Protein AF-A0A9P3JM92-F1 (afdb_monomer_lite)

Secondary structure (DSSP, 8-state):
-PPPGGGGTTS-EEEEEE-SSSEEEEEEPPEEETTEEEEEEEEEEEEEETTEEEEEEEEEEEEESHHHHHHTTT----EEEEEEEEE-TT-TT-EEE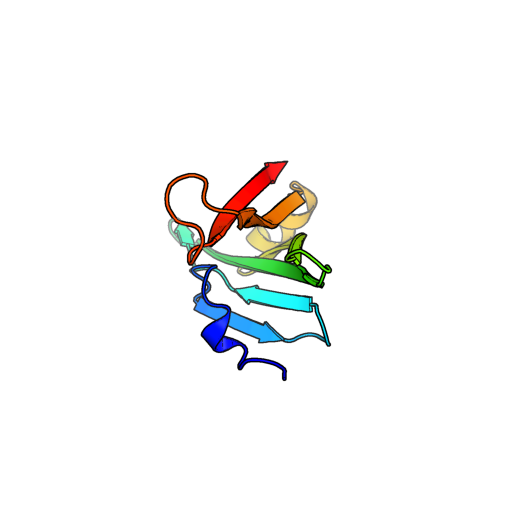EEEEEE-

Structure (mmCIF, N/CA/C/O backbone):
data_AF-A0A9P3JM92-F1
#
_entry.id   AF-A0A9P3JM92-F1
#
loop_
_atom_site.group_PDB
_atom_site.id
_atom_site.type_symbol
_atom_site.label_atom_id
_atom_site.label_alt_id
_atom_site.label_comp_id
_atom_site.label_asym_id
_atom_site.label_entity_id
_atom_site.label_seq_id
_atom_site.pdbx_PDB_ins_code
_atom_site.Cartn_x
_atom_site.Cartn_y
_atom_site.Cartn_z
_atom_site.occupancy
_atom_site.B_iso_or_equiv
_atom_site.auth_seq_id
_atom_site.auth_comp_id
_atom_site.auth_asym_id
_atom_site.auth_atom_id
_atom_site.pdbx_PDB_model_num
ATOM 1 N N . MET A 1 1 ? 8.482 -15.016 -11.278 1.00 37.34 1 MET A N 1
ATOM 2 C CA . MET A 1 1 ? 9.077 -15.396 -9.978 1.00 37.34 1 MET A CA 1
ATOM 3 C C . MET A 1 1 ? 8.581 -14.391 -8.955 1.00 37.34 1 MET A C 1
ATOM 5 O O . MET A 1 1 ? 8.803 -13.209 -9.161 1.00 37.34 1 MET A O 1
ATOM 9 N N . THR A 1 2 ? 7.838 -14.821 -7.936 1.00 45.59 2 THR A N 1
ATOM 10 C CA . THR A 1 2 ? 7.323 -13.919 -6.894 1.00 45.59 2 THR A CA 1
ATOM 11 C C . THR A 1 2 ? 8.407 -13.739 -5.840 1.00 45.59 2 THR A C 1
ATOM 13 O O . THR A 1 2 ? 8.886 -14.734 -5.296 1.00 45.59 2 THR A O 1
ATOM 16 N N . LEU A 1 3 ? 8.832 -12.504 -5.587 1.00 48.66 3 LEU A N 1
ATOM 17 C CA . LEU A 1 3 ? 9.832 -12.237 -4.557 1.00 48.66 3 LEU A CA 1
ATOM 18 C C . LEU A 1 3 ? 9.225 -12.499 -3.162 1.00 48.66 3 LEU A C 1
ATOM 20 O O . LEU A 1 3 ? 8.003 -12.428 -2.994 1.00 48.66 3 LEU A O 1
ATOM 24 N N . PRO A 1 4 ? 10.040 -12.832 -2.148 1.00 52.78 4 PRO A N 1
ATOM 25 C CA . PRO A 1 4 ? 9.568 -12.941 -0.773 1.00 52.78 4 PRO A CA 1
ATOM 26 C C . PRO A 1 4 ? 8.957 -11.611 -0.317 1.00 52.78 4 PRO A C 1
ATOM 28 O O . PRO A 1 4 ? 9.509 -10.551 -0.603 1.00 52.78 4 PRO A O 1
ATOM 31 N N . ALA A 1 5 ? 7.848 -11.654 0.429 1.00 54.31 5 ALA A N 1
ATOM 32 C CA . ALA A 1 5 ? 7.136 -10.457 0.900 1.00 54.31 5 ALA A CA 1
ATOM 33 C C . ALA A 1 5 ? 8.051 -9.443 1.627 1.00 54.31 5 ALA A C 1
ATOM 35 O O . ALA A 1 5 ? 7.836 -8.238 1.532 1.00 54.31 5 ALA A O 1
ATOM 36 N N . SER A 1 6 ? 9.107 -9.926 2.291 1.00 48.81 6 SER A N 1
ATOM 37 C CA . SER A 1 6 ? 10.113 -9.116 2.989 1.00 48.81 6 SER A CA 1
ATOM 38 C C . SER A 1 6 ? 11.027 -8.295 2.071 1.00 48.81 6 SER A C 1
ATOM 40 O O . SER A 1 6 ? 11.642 -7.343 2.535 1.00 48.81 6 SER A O 1
ATOM 42 N N . GLN A 1 7 ? 11.125 -8.624 0.780 1.00 50.94 7 GLN A N 1
ATOM 43 C CA . GLN A 1 7 ? 11.932 -7.875 -0.192 1.00 50.94 7 GLN A CA 1
ATOM 44 C C . GLN A 1 7 ? 11.147 -6.759 -0.901 1.00 50.94 7 GLN A C 1
ATOM 46 O O . GLN A 1 7 ? 11.736 -5.980 -1.642 1.00 50.94 7 GLN A O 1
ATOM 51 N N . TYR A 1 8 ? 9.847 -6.616 -0.621 1.00 52.16 8 TYR A N 1
ATOM 52 C CA . TYR A 1 8 ? 9.039 -5.460 -1.037 1.00 52.16 8 TYR A CA 1
ATOM 53 C C . TYR A 1 8 ? 9.063 -4.320 0.001 1.00 52.16 8 TYR A C 1
ATOM 55 O O . TYR A 1 8 ? 8.195 -3.448 -0.016 1.00 52.16 8 TYR A O 1
ATOM 63 N N . SER A 1 9 ? 10.037 -4.334 0.921 1.00 49.38 9 SER A N 1
ATOM 64 C CA . SER A 1 9 ? 10.168 -3.424 2.068 1.00 49.38 9 SER A CA 1
ATOM 65 C C . SER A 1 9 ? 10.600 -2.008 1.658 1.00 49.38 9 SER A C 1
ATOM 67 O O . SER A 1 9 ? 11.666 -1.530 2.026 1.00 49.38 9 SER A O 1
ATOM 69 N N . VAL A 1 10 ? 9.770 -1.345 0.852 1.00 48.91 10 VAL A N 1
ATOM 70 C CA . VAL A 1 10 ? 9.846 0.093 0.530 1.00 48.91 10 VAL A CA 1
ATOM 71 C C . VAL A 1 10 ? 8.857 0.892 1.396 1.00 48.91 10 VAL A C 1
ATOM 73 O O . VAL A 1 10 ? 8.936 2.111 1.494 1.00 48.91 10 VAL A O 1
ATOM 76 N N . LEU A 1 11 ? 7.930 0.202 2.062 1.00 51.19 11 LEU A N 1
ATOM 77 C CA . LEU A 1 11 ? 7.077 0.755 3.107 1.00 51.19 11 LEU A CA 1
ATOM 78 C C . LEU A 1 11 ? 7.734 0.402 4.448 1.00 51.19 11 LEU A C 1
ATOM 80 O O . LEU A 1 11 ? 7.994 -0.781 4.663 1.00 51.19 11 LEU A O 1
ATOM 84 N N . ASP A 1 12 ? 7.983 1.377 5.332 1.00 62.78 12 ASP A N 1
ATOM 85 C CA . ASP A 1 12 ? 8.414 1.178 6.736 1.00 62.78 12 ASP A CA 1
ATOM 86 C C . ASP A 1 12 ? 7.304 0.477 7.554 1.00 62.78 12 ASP A C 1
ATOM 88 O O . ASP A 1 12 ? 6.717 1.013 8.497 1.00 62.78 12 ASP A O 1
ATOM 92 N N . ALA A 1 13 ? 6.930 -0.725 7.125 1.00 69.75 13 ALA A N 1
ATOM 93 C CA . ALA A 1 13 ? 5.917 -1.555 7.734 1.00 69.75 13 ALA A CA 1
ATOM 94 C C . ALA A 1 13 ? 6.592 -2.519 8.711 1.00 69.75 13 ALA A C 1
ATOM 96 O O . ALA A 1 13 ? 7.485 -3.278 8.345 1.00 69.75 13 ALA A O 1
ATOM 97 N N . GLU A 1 14 ? 6.116 -2.521 9.952 1.00 81.25 14 GLU A N 1
ATOM 98 C CA . GLU A 1 14 ? 6.547 -3.437 11.008 1.00 81.25 14 GLU A CA 1
ATOM 99 C C . GLU A 1 14 ? 6.235 -4.896 10.643 1.00 81.25 14 GLU A C 1
ATOM 101 O O . GLU A 1 14 ? 6.974 -5.816 10.990 1.00 81.25 14 GLU A O 1
ATOM 106 N N . ARG A 1 15 ? 5.140 -5.116 9.905 1.00 85.88 15 ARG A N 1
ATOM 107 C CA . ARG A 1 15 ? 4.756 -6.435 9.401 1.00 85.88 15 ARG A CA 1
ATOM 108 C C . ARG A 1 15 ? 4.032 -6.326 8.067 1.00 85.88 15 ARG A C 1
ATOM 110 O O . ARG A 1 15 ? 3.170 -5.468 7.892 1.00 85.88 15 ARG A O 1
ATOM 117 N N . ILE A 1 16 ? 4.323 -7.246 7.153 1.00 88.81 16 ILE A N 1
ATOM 118 C CA . ILE A 1 16 ? 3.640 -7.361 5.861 1.00 88.81 16 ILE A CA 1
ATOM 119 C C . ILE A 1 16 ? 3.059 -8.767 5.734 1.00 88.81 16 ILE A C 1
ATOM 121 O O . ILE A 1 16 ? 3.770 -9.760 5.871 1.00 88.81 16 ILE A O 1
ATOM 125 N N . GLU A 1 17 ? 1.766 -8.846 5.447 1.00 91.19 17 GLU A N 1
ATOM 126 C CA . GLU A 1 17 ? 1.044 -10.083 5.167 1.00 91.19 17 GLU A CA 1
ATOM 127 C C . GLU A 1 17 ? 0.542 -10.052 3.725 1.00 91.19 17 GLU A C 1
ATOM 129 O O . GLU A 1 17 ? -0.123 -9.105 3.303 1.00 91.19 17 GLU A O 1
ATOM 134 N N . ARG A 1 18 ? 0.836 -11.093 2.947 1.00 91.38 18 ARG A N 1
ATOM 135 C CA . ARG A 1 18 ? 0.276 -11.231 1.601 1.00 91.38 18 ARG A CA 1
ATOM 136 C C . ARG A 1 18 ? -1.143 -11.784 1.711 1.00 91.38 18 ARG A C 1
ATOM 138 O O . ARG A 1 18 ? -1.327 -12.885 2.219 1.00 91.38 18 ARG A O 1
ATOM 145 N N . VAL A 1 19 ? -2.126 -11.015 1.249 1.00 93.06 19 VAL A N 1
ATOM 146 C CA . VAL A 1 19 ? -3.543 -11.412 1.268 1.00 93.06 19 VAL A CA 1
ATOM 147 C C . VAL A 1 19 ? -3.862 -12.271 0.048 1.00 93.06 19 VAL A C 1
ATOM 149 O O . VAL A 1 19 ? -4.539 -13.287 0.173 1.00 93.06 19 VAL A O 1
ATOM 152 N N . ASP A 1 20 ? -3.344 -11.884 -1.119 1.00 92.38 20 ASP A N 1
ATOM 153 C CA . ASP A 1 20 ? -3.518 -12.613 -2.374 1.00 92.38 20 ASP A CA 1
ATOM 154 C C . ASP A 1 20 ? -2.345 -12.369 -3.349 1.00 92.38 20 ASP A C 1
ATOM 156 O O . ASP A 1 20 ? -1.270 -11.903 -2.966 1.00 92.38 20 ASP A O 1
ATOM 160 N N . GLY A 1 21 ? -2.534 -12.718 -4.626 1.00 88.69 21 GLY A N 1
ATOM 161 C CA . GLY A 1 21 ? -1.539 -12.583 -5.688 1.00 88.69 21 GLY A CA 1
ATOM 162 C C . GLY A 1 21 ? -0.892 -11.197 -5.800 1.00 88.69 21 GLY A C 1
ATOM 163 O O . GLY A 1 21 ? 0.307 -11.121 -6.069 1.00 88.69 21 GLY A O 1
ATOM 164 N N . SER A 1 22 ? -1.634 -10.124 -5.551 1.00 91.50 22 SER A N 1
ATOM 165 C CA . SER A 1 22 ? -1.167 -8.748 -5.754 1.00 91.50 22 SER A CA 1
ATOM 166 C C . SER A 1 22 ? -1.521 -7.803 -4.610 1.00 91.50 22 SER A C 1
ATOM 168 O O . SER A 1 22 ? -1.127 -6.637 -4.633 1.00 91.50 22 SER A O 1
ATOM 170 N N . THR A 1 23 ? -2.249 -8.270 -3.599 1.00 94.31 23 THR A N 1
ATOM 171 C CA . THR A 1 23 ? -2.679 -7.469 -2.457 1.00 94.31 23 THR A CA 1
ATOM 172 C C . THR A 1 23 ? -1.939 -7.853 -1.181 1.00 94.31 23 THR A C 1
ATOM 174 O O . THR A 1 23 ? -1.796 -9.023 -0.815 1.00 94.31 23 THR A O 1
ATOM 177 N N . PHE A 1 24 ? -1.491 -6.822 -0.473 1.00 93.19 24 PHE A N 1
ATOM 178 C CA . PHE A 1 24 ? -0.690 -6.906 0.734 1.00 93.19 24 PHE A CA 1
ATOM 179 C C . PHE A 1 24 ? -1.346 -6.087 1.836 1.00 93.19 24 PHE A C 1
ATOM 181 O O . PHE A 1 24 ? -1.860 -4.991 1.609 1.00 93.19 24 PHE A O 1
ATOM 188 N N . ARG A 1 25 ? -1.313 -6.624 3.047 1.00 93.94 25 ARG A N 1
ATOM 189 C CA . ARG A 1 25 ? -1.688 -5.930 4.267 1.00 93.94 25 ARG A CA 1
ATOM 190 C C . ARG A 1 25 ? -0.414 -5.537 5.000 1.00 93.94 25 ARG A C 1
ATOM 192 O O . ARG A 1 25 ? 0.352 -6.395 5.429 1.00 93.94 25 ARG A O 1
ATOM 199 N N . CYS A 1 26 ? -0.201 -4.242 5.143 1.00 91.75 26 CYS A N 1
ATOM 200 C CA . CYS A 1 26 ? 0.958 -3.658 5.793 1.00 91.75 26 CYS A CA 1
ATOM 201 C C . CYS A 1 26 ? 0.534 -3.087 7.146 1.00 91.75 26 CYS A C 1
ATOM 203 O O . CYS A 1 26 ? -0.338 -2.224 7.220 1.00 91.75 26 CYS A O 1
ATOM 205 N N . TYR A 1 27 ? 1.158 -3.564 8.211 1.00 91.12 27 TYR A N 1
ATOM 206 C CA . TYR A 1 27 ? 1.045 -3.009 9.550 1.00 91.12 27 TYR A CA 1
ATOM 207 C C . TYR A 1 27 ? 2.167 -1.989 9.699 1.00 91.12 27 TYR A C 1
ATOM 209 O O . TYR A 1 27 ? 3.338 -2.361 9.741 1.00 91.12 27 TYR A O 1
ATOM 217 N N . ALA A 1 28 ? 1.817 -0.708 9.702 1.00 87.12 28 ALA A N 1
ATOM 218 C CA . ALA A 1 28 ? 2.770 0.361 9.956 1.00 87.12 28 ALA A CA 1
ATOM 219 C C . ALA A 1 28 ? 3.179 0.373 11.436 1.00 87.12 28 ALA A C 1
ATOM 221 O O . ALA A 1 28 ? 2.558 -0.287 12.275 1.00 87.12 28 ALA A O 1
ATOM 222 N N . HIS A 1 29 ? 4.209 1.156 11.748 1.00 83.38 29 HIS A N 1
ATOM 223 C CA . HIS A 1 29 ? 4.685 1.301 13.116 1.00 83.38 29 HIS A CA 1
ATOM 224 C C . HIS A 1 29 ? 3.569 1.746 14.068 1.00 83.38 29 HIS A C 1
ATOM 226 O O . HIS A 1 29 ? 2.776 2.644 13.759 1.00 83.38 29 HIS A O 1
ATOM 232 N N . ARG A 1 30 ? 3.521 1.121 15.245 1.00 85.00 30 ARG A N 1
ATOM 233 C CA . ARG A 1 30 ? 2.570 1.503 16.287 1.00 85.00 30 ARG A CA 1
ATOM 234 C C . ARG A 1 30 ? 2.904 2.879 16.843 1.00 85.00 30 ARG A C 1
ATOM 236 O O . ARG A 1 30 ? 4.016 3.137 17.289 1.00 85.00 30 ARG A O 1
ATOM 243 N N . VAL A 1 31 ? 1.909 3.752 16.876 1.00 83.38 31 VAL A N 1
ATOM 244 C CA . VAL A 1 31 ? 2.025 5.098 17.424 1.00 83.38 31 VAL A CA 1
ATOM 245 C C . VAL A 1 31 ? 1.298 5.154 18.760 1.00 83.38 31 VAL A C 1
ATOM 247 O O . VAL A 1 31 ? 0.104 4.861 18.850 1.00 83.38 31 VAL A O 1
ATOM 250 N N . LYS A 1 32 ? 2.021 5.533 19.815 1.00 80.62 32 LYS A N 1
ATOM 251 C CA . LYS A 1 32 ? 1.472 5.688 21.163 1.00 80.62 32 LYS A CA 1
ATOM 252 C C . LYS A 1 32 ? 1.232 7.165 21.464 1.00 80.62 32 LYS A C 1
ATOM 254 O O . LYS A 1 32 ? 2.178 7.943 21.539 1.00 80.62 32 LYS A O 1
ATOM 259 N N . PHE A 1 33 ? -0.026 7.535 21.685 1.00 75.12 33 PHE A N 1
ATOM 260 C CA . PHE A 1 33 ? -0.436 8.863 22.138 1.00 75.12 33 PHE A CA 1
ATOM 261 C C . PHE A 1 33 ? -1.063 8.749 23.529 1.00 75.12 33 PHE A C 1
ATOM 263 O O . PHE A 1 33 ? -2.183 8.263 23.689 1.00 75.12 33 PHE A O 1
ATOM 270 N N . PHE A 1 34 ? -0.330 9.200 24.550 1.00 79.62 34 PHE A N 1
ATOM 271 C CA . PHE A 1 34 ? -0.697 9.043 25.962 1.00 79.62 34 PHE A CA 1
ATOM 272 C C . PHE A 1 34 ? -0.951 7.568 26.340 1.00 79.62 34 PHE A C 1
ATOM 274 O O . PHE A 1 34 ? -0.036 6.743 26.293 1.00 79.62 34 PHE A O 1
ATOM 281 N N . THR A 1 35 ? -2.183 7.233 26.733 1.00 78.56 35 THR A N 1
ATOM 282 C CA . THR A 1 35 ? -2.626 5.878 27.098 1.00 78.56 35 THR A CA 1
ATOM 283 C C . THR A 1 35 ? -3.198 5.096 25.915 1.00 78.56 35 THR A C 1
ATOM 285 O O . THR A 1 35 ? -3.573 3.937 26.081 1.00 78.56 35 THR A O 1
ATOM 288 N N . VAL A 1 36 ? -3.271 5.702 24.727 1.00 77.69 36 VAL A N 1
ATOM 289 C CA . VAL A 1 36 ? -3.844 5.089 23.528 1.00 77.69 36 VAL A CA 1
ATOM 290 C C . VAL A 1 36 ? -2.724 4.648 22.591 1.00 77.69 36 VAL A C 1
ATOM 292 O O . VAL A 1 36 ? -1.875 5.441 22.192 1.00 77.69 36 VAL A O 1
ATOM 295 N N . GLU A 1 37 ? -2.736 3.370 22.230 1.00 86.94 37 GLU A N 1
ATOM 296 C CA . GLU A 1 37 ? -1.852 2.783 21.224 1.00 86.94 37 GLU A CA 1
ATOM 297 C C . GLU A 1 37 ? -2.639 2.558 19.929 1.00 86.94 37 GLU A C 1
ATOM 299 O O . GLU A 1 37 ? -3.764 2.045 19.953 1.00 86.94 37 GLU A O 1
ATOM 304 N N . VAL A 1 38 ? -2.058 2.984 18.809 1.00 89.12 38 VAL A N 1
ATOM 305 C CA . VAL A 1 38 ? -2.667 2.949 17.479 1.00 89.12 38 VAL A CA 1
ATOM 306 C C . VAL A 1 38 ? -1.725 2.239 16.518 1.00 89.12 38 VAL A C 1
ATOM 308 O O . VAL A 1 38 ? -0.566 2.616 16.403 1.00 89.12 38 VAL A O 1
ATOM 311 N N . CYS A 1 39 ? -2.218 1.251 15.780 1.00 90.44 39 CYS A N 1
ATOM 312 C CA . CYS A 1 39 ? -1.481 0.600 14.701 1.00 90.44 39 CYS A CA 1
ATOM 313 C C . CYS A 1 39 ? -2.178 0.893 13.365 1.00 90.44 39 CYS A C 1
ATOM 315 O O . CYS A 1 39 ? -3.276 0.382 13.131 1.00 90.44 39 CYS A O 1
ATOM 317 N N . PRO A 1 40 ? -1.598 1.724 12.482 1.00 90.31 40 PRO A N 1
ATOM 318 C CA . PRO A 1 40 ? -2.143 1.915 11.147 1.00 90.31 40 PRO A CA 1
ATOM 319 C C . PRO A 1 40 ? -1.957 0.641 10.316 1.00 90.31 40 PRO A C 1
ATOM 321 O O . PRO A 1 40 ? -0.853 0.124 10.166 1.00 90.31 40 PRO A O 1
ATOM 324 N N . VAL A 1 41 ? -3.049 0.148 9.751 1.00 93.12 41 VAL A N 1
ATOM 325 C CA . VAL A 1 41 ? -3.092 -1.011 8.863 1.00 93.12 41 VAL A CA 1
ATOM 326 C C . VAL A 1 41 ? -3.501 -0.533 7.479 1.00 93.12 41 VAL A C 1
ATOM 328 O O . VAL A 1 41 ? -4.595 0.002 7.283 1.00 93.12 41 VAL A O 1
ATOM 331 N N . LEU A 1 42 ? -2.607 -0.729 6.519 1.00 93.44 42 LEU A N 1
ATOM 332 C CA . LEU A 1 42 ? -2.782 -0.359 5.124 1.00 93.44 42 LEU A CA 1
ATOM 333 C C . LEU A 1 42 ? -3.044 -1.622 4.308 1.00 93.44 42 LEU A C 1
ATOM 335 O O . LEU A 1 42 ? -2.327 -2.610 4.434 1.00 93.44 42 LEU A O 1
ATOM 339 N N . LEU A 1 43 ? -4.054 -1.589 3.449 1.00 94.50 43 LEU A N 1
ATOM 340 C CA . LEU A 1 43 ? -4.266 -2.604 2.428 1.00 94.50 43 LEU A CA 1
ATOM 341 C C . LEU A 1 43 ? -3.844 -2.007 1.094 1.00 94.50 43 LEU A C 1
ATOM 343 O O . LEU A 1 43 ? -4.453 -1.041 0.636 1.00 94.50 43 LEU A O 1
ATOM 347 N N . VAL A 1 44 ? -2.807 -2.566 0.486 1.00 94.75 44 VAL A N 1
ATOM 348 C CA . VAL A 1 44 ? -2.238 -2.075 -0.768 1.00 94.75 44 VAL A CA 1
ATOM 349 C C . VAL A 1 44 ? -2.319 -3.141 -1.849 1.00 94.75 44 VAL A C 1
ATOM 351 O O . VAL A 1 44 ? -2.186 -4.330 -1.571 1.00 94.75 44 VAL A O 1
ATOM 354 N N . ARG A 1 45 ? -2.528 -2.727 -3.096 1.00 94.81 45 ARG A N 1
ATOM 355 C CA . ARG A 1 45 ? -2.429 -3.588 -4.276 1.00 94.81 45 ARG A CA 1
ATOM 356 C C . ARG A 1 45 ? -1.289 -3.122 -5.158 1.00 94.81 45 ARG A C 1
ATOM 358 O O . ARG A 1 45 ? -1.129 -1.922 -5.350 1.00 94.81 45 ARG A O 1
ATOM 365 N N . VAL A 1 46 ? -0.541 -4.072 -5.698 1.00 94.69 46 VAL A N 1
ATOM 366 C CA . VAL A 1 46 ? 0.512 -3.840 -6.683 1.00 94.69 46 VAL A CA 1
ATOM 367 C C . VAL A 1 46 ? 0.044 -4.401 -8.019 1.00 94.69 46 VAL A C 1
ATOM 369 O O . VAL A 1 46 ? -0.042 -5.612 -8.192 1.00 94.69 46 VAL A O 1
ATOM 372 N N . ASP A 1 47 ? -0.273 -3.516 -8.953 1.00 93.62 47 ASP A N 1
ATOM 373 C CA . ASP A 1 47 ? -0.611 -3.873 -10.325 1.00 93.62 47 ASP A CA 1
ATOM 374 C C . ASP A 1 47 ? 0.683 -3.840 -11.161 1.00 93.62 47 ASP A C 1
ATOM 376 O O . ASP A 1 47 ? 1.315 -2.788 -11.283 1.00 93.62 47 ASP A O 1
ATOM 380 N N . GLU A 1 48 ? 1.1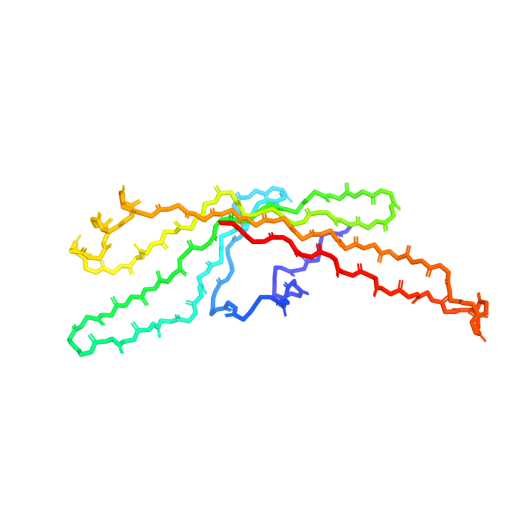14 -4.984 -11.699 1.00 91.44 48 GLU A N 1
ATOM 381 C CA . GLU A 1 48 ? 2.277 -5.065 -12.597 1.00 91.44 48 GLU A CA 1
ATOM 382 C C . GLU A 1 48 ? 1.927 -4.538 -13.996 1.00 91.44 48 GLU A C 1
ATOM 384 O O . GLU A 1 48 ? 0.849 -4.810 -14.527 1.00 91.44 48 GLU A O 1
ATOM 389 N N . GLU A 1 49 ? 2.844 -3.791 -14.608 1.00 89.56 49 GLU A N 1
ATOM 390 C CA . GLU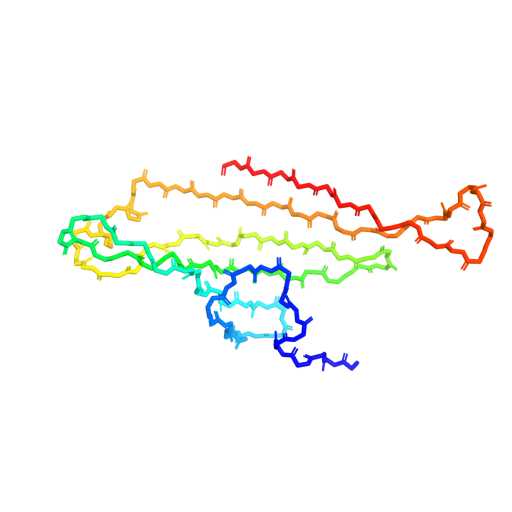 A 1 49 ? 2.679 -3.174 -15.925 1.00 89.56 49 GLU A CA 1
ATOM 391 C C . GLU A 1 49 ? 3.954 -3.356 -16.766 1.00 89.56 49 GLU A C 1
ATOM 393 O O . GLU A 1 49 ? 5.030 -3.636 -16.241 1.00 89.56 49 GLU A O 1
ATOM 398 N N . ALA A 1 50 ? 3.860 -3.211 -18.092 1.00 88.69 50 ALA A N 1
ATOM 399 C CA . ALA A 1 50 ? 4.977 -3.512 -18.999 1.00 88.69 50 ALA A CA 1
ATOM 400 C C . ALA A 1 50 ? 6.249 -2.680 -18.719 1.00 88.69 50 ALA A C 1
ATOM 402 O O . ALA A 1 50 ? 7.370 -3.138 -18.942 1.00 88.69 50 ALA A O 1
ATOM 403 N N . ASP A 1 51 ? 6.075 -1.457 -18.223 1.00 88.38 51 ASP A N 1
ATOM 404 C CA . ASP A 1 51 ? 7.114 -0.467 -17.949 1.00 88.38 51 ASP A CA 1
ATOM 405 C C . ASP A 1 51 ? 7.313 -0.197 -16.442 1.00 88.38 51 ASP A C 1
ATOM 407 O O . ASP A 1 51 ? 8.032 0.733 -16.065 1.00 88.38 51 ASP A O 1
ATOM 411 N N . GLY A 1 52 ? 6.716 -1.010 -15.561 1.00 91.19 52 GLY A N 1
ATOM 412 C CA . GLY A 1 52 ? 6.877 -0.887 -14.112 1.00 91.19 52 GLY A CA 1
ATOM 413 C C . GLY A 1 52 ? 5.696 -1.441 -13.318 1.00 91.19 52 GLY A C 1
ATOM 414 O O . GLY A 1 52 ? 5.219 -2.539 -13.579 1.00 91.19 52 GLY A O 1
ATOM 415 N N . CYS A 1 53 ? 5.225 -0.702 -12.315 1.00 94.00 53 CYS A N 1
ATOM 416 C CA . CYS A 1 53 ? 4.055 -1.094 -11.531 1.00 94.00 53 CYS A CA 1
ATOM 417 C C . CYS A 1 53 ? 3.282 0.114 -10.991 1.00 94.00 53 CYS A C 1
ATOM 419 O O . CYS A 1 53 ? 3.807 1.227 -10.887 1.00 94.00 53 CYS A O 1
ATOM 421 N N . THR A 1 54 ? 2.022 -0.115 -10.629 1.00 94.62 54 THR A N 1
ATOM 422 C CA . THR A 1 54 ? 1.201 0.840 -9.886 1.00 94.62 54 THR A CA 1
ATOM 423 C C . THR A 1 54 ? 0.841 0.258 -8.526 1.00 94.62 54 THR A C 1
ATOM 425 O O . THR A 1 54 ? 0.203 -0.786 -8.429 1.00 94.62 54 THR A O 1
ATOM 428 N N . ILE A 1 55 ? 1.206 0.965 -7.463 1.00 94.38 55 ILE A N 1
ATOM 429 C CA . ILE A 1 55 ? 0.851 0.638 -6.085 1.00 94.38 55 ILE A CA 1
ATOM 430 C C . ILE A 1 55 ? -0.354 1.493 -5.692 1.00 94.38 55 ILE A C 1
ATOM 432 O O . ILE A 1 55 ? -0.322 2.720 -5.800 1.00 94.38 55 ILE A O 1
ATOM 436 N N . ARG A 1 56 ? -1.433 0.862 -5.234 1.00 95.31 56 ARG A N 1
ATOM 437 C CA . ARG A 1 56 ? -2.674 1.531 -4.822 1.00 95.31 56 ARG A CA 1
ATOM 438 C C . ARG A 1 56 ? -2.987 1.220 -3.375 1.00 95.31 56 ARG A C 1
ATOM 440 O O . ARG A 1 56 ? -3.021 0.053 -2.999 1.00 95.31 56 ARG A O 1
ATOM 447 N N . LEU A 1 57 ? -3.304 2.241 -2.589 1.00 94.75 57 LEU A N 1
ATOM 448 C CA . LEU A 1 57 ? -3.909 2.065 -1.273 1.00 94.75 57 LEU A CA 1
ATOM 449 C C . LEU A 1 57 ? -5.405 1.792 -1.449 1.00 94.75 57 LEU A C 1
ATOM 451 O O . LEU A 1 57 ? -6.157 2.669 -1.867 1.00 94.75 57 LEU A O 1
ATOM 455 N N . LEU A 1 58 ? -5.819 0.565 -1.141 1.00 94.56 58 LEU A N 1
ATOM 456 C CA . LEU A 1 58 ? -7.216 0.134 -1.173 1.00 94.56 58 LEU A CA 1
ATOM 457 C C . LEU A 1 58 ? -7.968 0.586 0.081 1.00 94.56 58 LEU A C 1
ATOM 459 O O . LEU A 1 58 ? -9.128 0.983 0.004 1.00 94.56 58 LEU A O 1
ATOM 463 N N . SER A 1 59 ? -7.314 0.512 1.240 1.00 93.88 59 SER A N 1
ATOM 464 C CA . SER A 1 59 ? -7.880 0.975 2.506 1.00 93.88 59 SER A CA 1
ATOM 465 C C . SER A 1 59 ? -6.787 1.330 3.501 1.00 93.88 59 SER A C 1
ATOM 467 O O . SER A 1 59 ? -5.772 0.640 3.574 1.00 93.88 59 SER A O 1
ATOM 469 N N . ALA A 1 60 ? -7.043 2.332 4.333 1.00 92.94 60 ALA A N 1
ATOM 470 C CA . ALA A 1 60 ? -6.270 2.603 5.536 1.00 92.94 60 ALA A CA 1
ATOM 471 C C . ALA A 1 60 ? -7.206 2.544 6.741 1.00 92.94 60 ALA A C 1
ATOM 473 O O . ALA A 1 60 ? -8.250 3.192 6.751 1.00 92.94 60 ALA A O 1
ATOM 474 N N . THR A 1 61 ? -6.834 1.758 7.743 1.00 94.12 61 THR A N 1
ATOM 475 C CA . THR A 1 61 ? -7.593 1.603 8.986 1.00 94.12 61 THR A CA 1
ATOM 476 C C . THR A 1 61 ? -6.661 1.690 10.177 1.00 94.12 61 THR A C 1
ATOM 478 O O . THR A 1 61 ? -5.505 1.302 10.093 1.00 94.12 61 THR A O 1
ATOM 481 N N . LEU A 1 62 ? -7.167 2.164 11.301 1.00 92.00 62 LEU A N 1
ATOM 482 C CA . LEU A 1 62 ? -6.493 2.176 12.584 1.00 92.00 62 LEU A CA 1
ATOM 483 C C . LEU A 1 62 ? -6.948 0.957 13.390 1.00 92.00 62 LEU A C 1
ATOM 485 O O . LEU A 1 62 ? -8.148 0.768 13.618 1.00 92.00 62 LEU A O 1
ATOM 489 N N . ASP A 1 63 ? -5.990 0.140 13.815 1.00 91.69 63 ASP A N 1
ATOM 490 C CA . ASP A 1 63 ? -6.175 -0.941 14.779 1.00 91.69 63 ASP A CA 1
ATOM 491 C C . ASP A 1 63 ? -5.709 -0.493 16.175 1.00 91.69 63 ASP A C 1
ATOM 493 O O . ASP A 1 63 ? -4.868 0.398 16.311 1.00 91.69 63 ASP A O 1
ATOM 497 N N . GLY A 1 64 ? -6.297 -1.068 17.223 1.00 88.81 64 GLY A N 1
ATOM 498 C CA . GLY A 1 64 ? -6.098 -0.631 18.607 1.00 88.81 64 GLY A CA 1
ATOM 499 C C . GLY A 1 64 ? -7.374 -0.729 19.443 1.00 88.81 64 GLY A C 1
ATOM 500 O O . GLY A 1 64 ? -8.177 -1.651 19.274 1.00 88.81 64 GLY A O 1
ATOM 501 N N . SER A 1 65 ? -7.570 0.226 20.356 1.00 90.44 65 SER A N 1
ATOM 502 C CA . SER A 1 65 ? -8.742 0.258 21.243 1.00 90.44 65 SER A CA 1
A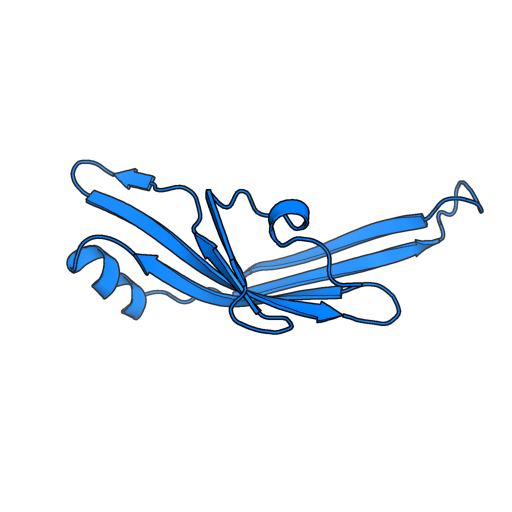TOM 503 C C . SER A 1 65 ? -10.064 0.463 20.474 1.00 90.44 65 SER A C 1
ATOM 505 O O . SER A 1 65 ? -10.055 0.959 19.343 1.00 90.44 65 SER A O 1
ATOM 507 N N . PRO A 1 66 ? -11.233 0.149 21.070 1.00 89.94 66 PRO A N 1
ATOM 508 C CA . PRO A 1 66 ? -12.527 0.384 20.421 1.00 89.94 66 PRO A CA 1
ATOM 509 C C . PRO A 1 66 ? -12.724 1.839 19.968 1.00 89.94 66 PRO A C 1
ATOM 511 O O . PRO A 1 66 ? -13.214 2.089 18.872 1.00 89.94 66 PRO A O 1
ATOM 514 N N . ILE A 1 67 ? -12.257 2.804 20.768 1.00 88.56 67 ILE A N 1
ATOM 515 C CA . ILE A 1 67 ? -12.343 4.240 20.457 1.00 88.56 67 ILE A CA 1
ATOM 516 C C . ILE A 1 67 ? -11.521 4.593 19.206 1.00 88.56 67 ILE A C 1
ATOM 518 O O . ILE A 1 67 ? -11.950 5.425 18.403 1.00 88.56 67 ILE A O 1
ATOM 522 N N . VAL A 1 68 ? -10.361 3.952 19.023 1.00 88.94 68 VAL A N 1
ATOM 523 C CA . VAL A 1 68 ? -9.504 4.110 17.835 1.00 88.94 68 VAL A CA 1
ATOM 524 C C . VAL A 1 68 ? -10.191 3.528 16.604 1.00 88.94 68 VAL A C 1
ATOM 526 O O . VAL A 1 68 ? -10.271 4.198 15.575 1.00 88.94 68 VAL A O 1
ATOM 529 N N . LYS A 1 69 ? -10.761 2.324 16.722 1.00 90.56 69 LYS A N 1
ATOM 530 C CA . LYS A 1 69 ? -11.477 1.666 15.618 1.00 90.56 69 LYS A CA 1
ATOM 531 C C . LYS A 1 69 ? -12.687 2.464 15.147 1.00 90.56 69 LYS A C 1
ATOM 533 O O . LYS A 1 69 ? -12.952 2.510 13.949 1.00 90.56 69 LYS A O 1
ATOM 538 N N . GLU A 1 70 ? -13.378 3.144 16.057 1.00 92.12 70 GLU A N 1
ATOM 539 C CA . GLU A 1 70 ? -14.488 4.034 15.709 1.00 92.12 70 GLU A CA 1
ATOM 540 C C . GLU A 1 70 ? -14.052 5.236 14.853 1.00 92.12 70 GLU A C 1
ATOM 542 O O . GLU A 1 70 ? -14.843 5.724 14.042 1.00 92.12 70 GLU A O 1
ATOM 547 N N . GLN A 1 71 ? -12.791 5.683 14.940 1.00 88.81 71 GLN A N 1
ATOM 548 C CA . GLN A 1 71 ? -12.303 6.773 14.083 1.00 88.81 71 GLN A CA 1
ATOM 549 C C . GLN A 1 71 ? -12.208 6.369 12.607 1.00 88.81 71 GLN A C 1
ATOM 551 O O . GLN A 1 71 ? -12.293 7.246 11.752 1.00 88.81 71 GLN A O 1
ATOM 556 N N . ASN A 1 72 ? -12.145 5.072 12.279 1.00 91.62 72 ASN A N 1
ATOM 557 C CA . ASN A 1 72 ? -12.144 4.591 10.888 1.00 91.62 72 ASN A CA 1
ATOM 558 C C . ASN A 1 72 ? -13.391 5.010 10.098 1.00 91.62 72 ASN A C 1
ATOM 560 O O . ASN A 1 72 ? -13.373 5.011 8.873 1.00 91.62 72 ASN A O 1
ATOM 564 N N . LYS A 1 73 ? -14.479 5.390 10.780 1.00 91.75 73 LYS A N 1
ATOM 565 C CA . LYS A 1 73 ? -15.697 5.910 10.141 1.00 91.75 73 LYS A CA 1
ATOM 566 C C . LYS A 1 73 ? -15.580 7.381 9.729 1.00 91.75 73 LYS A C 1
ATOM 568 O O . LYS A 1 73 ? -16.408 7.858 8.960 1.00 91.75 73 LYS A O 1
ATOM 573 N N . LYS A 1 74 ? -14.593 8.108 10.261 1.00 90.81 74 LYS A N 1
ATOM 574 C CA . LYS A 1 74 ? -14.455 9.566 10.124 1.00 90.81 74 LYS A CA 1
ATOM 575 C C . LYS A 1 74 ? -13.368 10.001 9.151 1.00 90.81 74 LYS A C 1
ATOM 577 O O . LYS A 1 74 ? -13.325 11.176 8.806 1.00 90.81 74 LYS A O 1
ATOM 582 N N . PHE A 1 75 ? -12.503 9.089 8.716 1.00 87.25 75 PHE A N 1
ATOM 583 C CA . PHE A 1 75 ? -11.482 9.389 7.722 1.00 87.25 75 PHE A CA 1
ATOM 584 C C . PHE A 1 75 ? -11.524 8.384 6.579 1.00 87.25 75 PHE A C 1
ATOM 586 O O . PHE A 1 75 ? -12.003 7.258 6.710 1.00 87.25 75 PHE A O 1
ATOM 593 N N . ARG A 1 76 ? -11.001 8.820 5.441 1.00 87.62 76 ARG A N 1
ATOM 594 C CA . ARG A 1 76 ? -10.660 7.981 4.301 1.00 87.62 76 ARG A CA 1
ATOM 595 C C . ARG A 1 76 ? -9.314 8.461 3.789 1.00 87.62 76 ARG A C 1
ATOM 597 O O . ARG A 1 76 ? -9.007 9.639 3.922 1.00 87.62 76 ARG A O 1
ATOM 604 N N . ALA A 1 77 ? -8.535 7.546 3.240 1.00 89.31 77 ALA A N 1
ATOM 605 C CA . ALA A 1 77 ? -7.277 7.864 2.590 1.00 89.31 77 ALA A CA 1
ATOM 606 C C . ALA A 1 77 ? -7.198 7.075 1.292 1.00 89.31 77 ALA A C 1
ATOM 608 O O . ALA A 1 77 ? -7.607 5.910 1.238 1.00 89.31 77 ALA A O 1
ATOM 609 N N . SER A 1 78 ? -6.657 7.704 0.262 1.00 90.62 78 SER A N 1
ATOM 610 C CA . SER A 1 78 ? -6.348 7.056 -1.002 1.00 90.62 78 SER A CA 1
ATOM 611 C C . SER A 1 78 ? -4.952 7.453 -1.453 1.00 90.62 78 SER A C 1
ATOM 613 O O . SER A 1 78 ? -4.496 8.574 -1.249 1.00 90.62 78 SER A O 1
ATOM 615 N N . MET A 1 79 ? -4.245 6.503 -2.048 1.00 94.25 79 MET A N 1
ATOM 616 C CA . MET A 1 79 ? -2.896 6.712 -2.548 1.00 94.25 79 MET A CA 1
ATOM 617 C C . MET A 1 79 ? -2.743 5.941 -3.845 1.00 94.25 79 MET A C 1
ATOM 619 O O . MET A 1 79 ? -3.171 4.788 -3.943 1.00 94.25 79 MET A O 1
ATOM 623 N N . VAL A 1 80 ? -2.096 6.565 -4.821 1.00 95.19 80 VAL A N 1
ATOM 624 C CA . VAL A 1 80 ? -1.607 5.887 -6.015 1.00 95.19 80 VAL A CA 1
ATOM 625 C C . VAL A 1 80 ? -0.156 6.284 -6.218 1.00 95.19 80 VAL A C 1
ATOM 627 O O . VAL A 1 80 ? 0.149 7.463 -6.385 1.00 95.19 80 VAL A O 1
ATOM 630 N N . ASN A 1 81 ? 0.729 5.298 -6.224 1.00 94.62 81 ASN A N 1
ATOM 631 C CA . ASN A 1 81 ? 2.126 5.460 -6.575 1.00 94.62 81 ASN A CA 1
ATOM 632 C C . ASN A 1 81 ? 2.406 4.715 -7.883 1.00 94.62 81 ASN A C 1
ATOM 634 O O . ASN A 1 81 ? 2.191 3.511 -7.979 1.00 94.62 81 ASN A O 1
ATOM 638 N N . ARG A 1 82 ? 2.844 5.445 -8.907 1.00 94.56 82 ARG A N 1
ATOM 639 C CA . ARG A 1 82 ? 3.224 4.885 -10.207 1.00 94.56 82 ARG A CA 1
ATOM 640 C C . ARG A 1 82 ? 4.738 4.845 -10.284 1.00 94.56 82 ARG A C 1
ATOM 642 O O . ARG A 1 82 ? 5.371 5.902 -10.298 1.00 94.56 82 ARG A O 1
ATOM 649 N N . VAL A 1 83 ? 5.290 3.638 -10.335 1.00 94.38 83 VAL A N 1
ATOM 650 C CA . VAL A 1 83 ? 6.725 3.391 -10.464 1.00 94.38 83 VAL A CA 1
ATOM 651 C C . VAL A 1 83 ? 6.999 2.931 -11.881 1.00 94.38 83 VAL A C 1
ATOM 653 O O . VAL A 1 83 ? 6.430 1.938 -12.334 1.00 94.38 83 VAL A O 1
ATOM 656 N N . ARG A 1 84 ? 7.861 3.659 -12.582 1.00 93.94 84 ARG A N 1
ATOM 657 C CA . ARG A 1 84 ? 8.235 3.404 -13.974 1.00 93.94 84 ARG A CA 1
ATOM 658 C C . ARG A 1 84 ? 9.736 3.450 -14.144 1.00 93.94 84 ARG A C 1
ATOM 660 O O . ARG A 1 84 ? 10.421 4.114 -13.371 1.00 93.94 84 ARG A O 1
ATOM 667 N N . TRP A 1 85 ? 10.241 2.788 -15.176 1.00 91.94 85 TRP A N 1
ATOM 668 C CA . TRP A 1 85 ? 11.609 3.002 -15.631 1.00 91.94 85 TRP A CA 1
ATOM 669 C C . TRP A 1 85 ? 11.627 3.809 -16.932 1.00 91.94 85 TRP A C 1
ATOM 671 O O . TRP A 1 85 ? 10.756 3.658 -17.784 1.00 91.94 85 TRP A O 1
ATOM 681 N N . ALA A 1 86 ? 12.636 4.661 -17.094 1.00 89.75 86 ALA A N 1
ATOM 682 C CA . ALA A 1 86 ? 12.879 5.437 -18.305 1.00 89.75 86 ALA A CA 1
ATOM 683 C C . ALA A 1 86 ? 14.350 5.302 -18.737 1.00 89.75 86 ALA A C 1
ATOM 685 O O . ALA A 1 86 ? 15.209 5.050 -17.888 1.00 89.75 86 ALA A O 1
ATOM 686 N N . PRO A 1 87 ? 14.671 5.443 -20.033 1.00 90.19 87 PRO A N 1
ATOM 687 C CA . PRO A 1 87 ? 16.057 5.523 -20.484 1.00 90.19 87 PRO A CA 1
ATOM 688 C C . PRO A 1 87 ? 16.798 6.673 -19.794 1.00 90.19 87 PRO A C 1
ATOM 690 O O . PRO A 1 87 ? 16.245 7.762 -19.640 1.00 90.19 87 PRO A O 1
ATOM 693 N N . ASP A 1 88 ? 18.041 6.433 -19.389 1.00 91.88 88 ASP A N 1
ATOM 694 C CA . ASP A 1 88 ? 18.908 7.480 -18.859 1.00 91.88 88 ASP A CA 1
ATOM 695 C C . ASP A 1 88 ? 19.567 8.248 -20.024 1.00 91.88 88 ASP A C 1
ATOM 697 O O . ASP A 1 88 ? 20.287 7.647 -20.825 1.00 91.88 88 ASP A O 1
ATOM 701 N N . PRO A 1 89 ? 19.340 9.568 -20.159 1.00 88.44 89 PRO A N 1
ATOM 702 C CA . PRO A 1 89 ? 19.929 10.357 -21.240 1.00 88.44 89 PRO A CA 1
ATOM 703 C C . PRO A 1 89 ? 21.451 10.515 -21.110 1.00 88.44 89 PRO A C 1
ATOM 705 O O . PRO A 1 89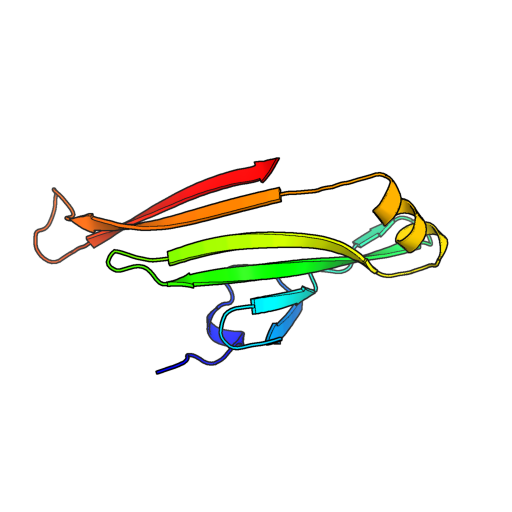 ? 22.111 10.843 -22.093 1.00 88.44 89 PRO A O 1
ATOM 708 N N . SER A 1 90 ? 22.012 10.306 -19.915 1.00 89.56 90 SER A N 1
ATOM 709 C CA . SER A 1 90 ? 23.444 10.457 -19.645 1.00 89.56 90 SER A CA 1
ATOM 710 C C . SER A 1 90 ? 24.246 9.175 -19.878 1.00 89.56 90 SER A C 1
ATOM 712 O O . SER A 1 90 ? 25.461 9.236 -20.062 1.00 89.56 90 SER A O 1
ATOM 714 N N . SER A 1 91 ? 23.582 8.016 -19.900 1.00 90.69 91 SER A N 1
ATOM 715 C CA . SER A 1 91 ? 24.237 6.725 -20.075 1.00 90.69 91 SER A CA 1
ATOM 716 C C . SER A 1 91 ? 23.283 5.689 -20.688 1.00 90.69 91 SER A C 1
ATOM 718 O O . SER A 1 91 ? 22.264 5.345 -20.095 1.00 90.69 91 SER A O 1
ATOM 720 N N . PRO A 1 92 ? 23.613 5.119 -21.862 1.00 84.12 92 PRO A N 1
ATOM 721 C CA . PRO A 1 92 ? 22.737 4.178 -22.563 1.00 84.12 92 PRO A CA 1
ATOM 722 C C . PRO A 1 92 ? 22.604 2.812 -21.868 1.00 84.12 92 PRO A C 1
ATOM 724 O O . PRO A 1 92 ? 21.730 2.025 -22.230 1.00 84.12 92 PRO A O 1
ATOM 727 N N . SER A 1 93 ? 23.461 2.506 -20.889 1.00 88.56 93 SER A N 1
ATOM 728 C CA . SER A 1 93 ? 23.422 1.250 -20.129 1.00 88.56 93 SER A CA 1
ATOM 729 C C . SER A 1 93 ? 22.631 1.334 -18.819 1.00 88.56 93 SER A C 1
ATOM 731 O O . SER A 1 93 ? 22.416 0.301 -18.186 1.00 88.56 93 SER A O 1
ATOM 733 N N . SER A 1 94 ? 22.205 2.525 -18.390 1.00 90.25 94 SER A N 1
ATOM 734 C CA . SER A 1 94 ? 21.388 2.722 -17.187 1.00 90.25 94 SER A CA 1
ATOM 735 C C . SER A 1 94 ? 19.940 3.069 -17.530 1.00 90.25 94 SER A C 1
ATOM 737 O O . SER A 1 94 ? 19.587 3.474 -18.639 1.00 90.25 94 SER A O 1
ATOM 739 N N . ARG A 1 95 ? 19.061 2.860 -16.549 1.00 89.38 95 ARG A N 1
ATOM 740 C CA . ARG A 1 95 ? 17.659 3.276 -16.596 1.00 89.38 95 ARG A CA 1
ATOM 741 C C . ARG A 1 95 ? 17.345 4.042 -15.323 1.00 89.38 95 ARG A C 1
ATOM 743 O O . ARG A 1 95 ? 17.770 3.641 -14.242 1.00 89.38 95 ARG A O 1
ATOM 750 N N . LEU A 1 96 ? 16.594 5.125 -15.458 1.00 91.56 96 LEU A N 1
ATOM 751 C CA . LEU A 1 96 ? 16.105 5.923 -14.343 1.00 91.56 96 LEU A CA 1
ATOM 752 C C . LEU A 1 96 ? 14.823 5.303 -13.803 1.00 91.56 96 LEU A C 1
ATOM 754 O O . LEU A 1 96 ? 13.937 4.955 -14.581 1.00 91.5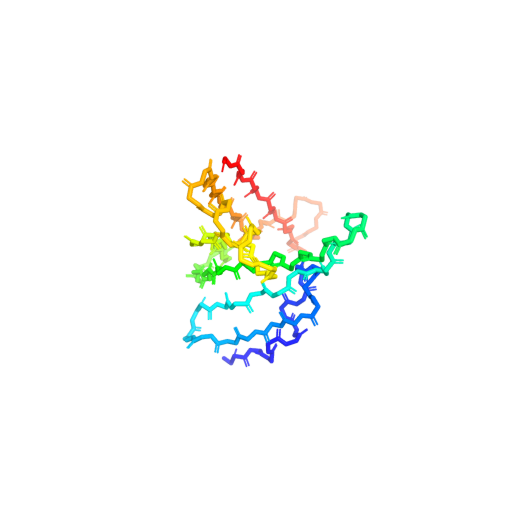6 96 LEU A O 1
ATOM 758 N N . ILE A 1 97 ? 14.707 5.195 -12.482 1.00 91.88 97 ILE A N 1
ATOM 759 C CA . ILE A 1 97 ? 13.449 4.838 -11.824 1.00 91.88 97 ILE A CA 1
ATOM 760 C C . ILE A 1 97 ? 12.724 6.135 -11.475 1.00 91.88 97 ILE A C 1
ATOM 762 O O . ILE A 1 97 ? 13.233 6.962 -10.722 1.00 91.88 97 ILE A O 1
ATOM 766 N N . MET A 1 98 ? 11.524 6.293 -12.018 1.00 92.44 98 MET A N 1
ATOM 767 C CA . MET A 1 98 ? 10.641 7.424 -11.776 1.00 92.44 98 MET A CA 1
ATOM 768 C C . MET A 1 98 ? 9.487 6.972 -10.888 1.00 92.44 98 MET A C 1
ATOM 770 O O . MET A 1 98 ? 8.833 5.969 -11.169 1.00 92.44 98 MET A O 1
ATOM 774 N N . SER A 1 99 ? 9.225 7.725 -9.823 1.00 93.25 99 SER A N 1
ATOM 775 C CA . SER A 1 99 ? 8.153 7.445 -8.870 1.00 93.25 99 SER A CA 1
ATOM 776 C C . SER A 1 99 ? 7.263 8.673 -8.741 1.00 93.25 99 SER A C 1
ATOM 778 O O . SER A 1 99 ? 7.725 9.736 -8.329 1.00 93.25 99 SER A O 1
ATOM 780 N N . HIS A 1 100 ? 5.992 8.540 -9.119 1.00 93.50 100 HIS A N 1
ATOM 781 C CA . HIS A 1 100 ? 4.999 9.599 -8.970 1.00 93.50 100 HIS A CA 1
ATOM 782 C C . HIS A 1 100 ? 3.906 9.155 -8.000 1.00 93.50 100 HIS A C 1
ATOM 784 O O . HIS A 1 100 ? 3.162 8.213 -8.281 1.00 93.50 100 HIS A O 1
ATOM 790 N N . THR A 1 101 ? 3.809 9.846 -6.863 1.00 92.75 101 THR A N 1
ATOM 791 C CA . THR A 1 101 ? 2.850 9.546 -5.794 1.00 92.75 101 THR A CA 1
ATOM 792 C C . THR A 1 101 ? 1.800 10.636 -5.687 1.00 92.75 101 THR A C 1
ATOM 794 O O . THR A 1 101 ? 2.125 11.813 -5.557 1.00 92.75 101 THR A O 1
ATOM 797 N N . THR A 1 102 ? 0.536 10.231 -5.660 1.00 92.19 102 THR A N 1
ATOM 798 C CA . THR A 1 102 ? -0.593 11.087 -5.294 1.00 92.19 102 THR A CA 1
ATOM 799 C C . THR A 1 102 ? -1.239 10.526 -4.032 1.00 92.19 102 THR A C 1
ATOM 801 O O . THR A 1 102 ? -1.533 9.331 -3.984 1.00 92.19 102 THR A O 1
ATOM 804 N N . LEU A 1 103 ? -1.450 11.381 -3.030 1.00 88.94 103 LEU A N 1
ATOM 805 C CA . LEU A 1 103 ? -2.125 11.072 -1.767 1.00 88.94 103 LEU A CA 1
ATOM 806 C C . LEU A 1 103 ? -3.319 12.026 -1.611 1.00 88.94 103 LEU A C 1
ATOM 808 O O . LEU A 1 103 ? -3.156 13.226 -1.836 1.00 88.94 103 LEU A O 1
ATOM 812 N N . GLN A 1 104 ? -4.493 11.494 -1.262 1.00 82.56 104 GLN A N 1
ATOM 813 C CA . GLN A 1 104 ? -5.729 12.252 -1.024 1.00 82.56 104 GLN A CA 1
ATOM 814 C C . GLN A 1 104 ? -6.442 11.756 0.229 1.00 82.56 104 GLN A C 1
ATOM 816 O O . GLN A 1 104 ? -6.488 10.514 0.423 1.00 82.56 104 GLN A O 1
#

pLDDT: mean 85.45, std 13.59, range [37.34, 95.31]

Radius of gyration: 16.71 Å; chains: 1; bounding box: 40×28×50 Å

Sequence (104 aa):
MTLPASQYSVLDAERIERVDGSTFRCYAHRVKFFTVEVCPVLLVRVDEEADGCTIRLLSATLDGSPIVKEQNKKFRASMVNRVRWAPDPSSPSSRLIMSHTTLQ

Foldseek 3Di:
DDDPQVVVPPDQFPDWDDPDDFKIKGWHDWDDDPPWIKIKIWIWGWAADPFGIKIKTPFIAIDTDPVRRVCSVVDTKIKIKDWGWAQDPVDRVDIDIDIDMDID